Protein 7Q9V (pdb70)

InterPro domains:
  IPR004821 Cytidyltransferase-like domain [PF01467] (36-180)
  IPR004821 Cytidyltransferase-like domain [PF01467] (621-765)
  IPR004821 Cytidyltransferase-like domain [TIGR00125] (34-100)
  IPR004821 Cytidyltransferase-like domain [TIGR00125] (619-685)
  IPR014729 Rossmann-like alpha/beta/alpha sandwich fold [G3DSA:3.40.50.620] (4-280)
  IPR014729 Rossmann-like alpha/beta/alpha sandwich fold [G3DSA:3.40.50.620] (584-864)
  IPR041723 CTP:phosphocholine cytidylyltransferase domain [cd02174] (31-198)
  IPR041723 CTP:phosphocholine cytidylyltransferase domain [cd02174] (616-783)
  IPR045049 Choline-phosphate cytidylyltransferase Pcy1-like [PTHR10739] (4-328)

Sequence (133 aa):
SKNVVIYADGVYDMLHLGHMKQLEQAKKLFENTTLIVGVTSDNNETKLFKGQVVQTLEERTETLKHIRWVDEIISPCPWVVTPEFLEKYKIDYVAHDDIYAWLKRAGKFKATQRTEEGVSTTDLIVRRILKNYEDY

B-factor: mean 26.9, std 8.88, range [15.71, 62.71]

Nearest PDB structures (foldseek):
  7pyc-assembly1_A  TM=9.997E-01  e=1.627E-26  Plasmodium falciparum
  7pui-assembly1_A  TM=9.996E-01  e=1.737E-26  Plasmodium falciparum
  4zcq-assembly1_A-2  TM=1.000E+00  e=6.446E-26  Plasmodium falciparum 3D7
  4zcp-assembly1_A-2  TM=9.998E-01  e=1.416E-25  Plasmodium falciparum
  7py9-assembly1_A  TM=9.878E-01  e=7.349E-26  Plasmodium falciparum

Secondary structure (DSSP, 8-state):
---EEEEEEE--TT--HHHHHHHHHHHTSSSSEEEEEEEE-HHHHHHHT---SS-HHHHHHHHTT-TT--EEEEEEPSS--HHHHHHTT--EEEE--TTHHHHHTT-EEE--PPSS-SHHHHHHHHHTTS---

Structure (mmCIF, N/CA/C/O backbone):
data_7Q9V
#
_entry.id   7Q9V
#
_cell.length_a   50.699
_cell.length_b   68.738
_cell.length_c   116.881
_cell.angle_alpha   90.000
_cell.angle_beta   90.000
_cell.angle_gamma   90.000
#
_symmetry.space_group_name_H-M   'I 2 2 2'
#
loop_
_entity.id
_entity.type
_entity.pdbx_description
1 polymer 'Cholinephosphate cytidylyltransferase'
2 non-polymer Guanidinium
3 non-polymer 1,3-oxazol-4-ylmethanamine
4 water water
#
loop_
_atom_site.group_PDB
_atom_site.id
_atom_site.type_symbol
_atom_site.label_atom_id
_atom_site.label_alt_id
_atom_site.label_comp_id
_atom_site.label_asym_id
_atom_site.label_entity_id
_atom_site.label_seq_id
_atom_site.pdbx_PDB_ins_code
_atom_site.Cartn_x
_atom_site.Cartn_y
_atom_site.Cartn_z
_atom_site.occupancy
_atom_site.B_iso_or_equiv
_atom_site.auth_seq_id
_atom_site.auth_comp_id
_atom_site.auth_asym_id
_atom_site.auth_atom_id
_atom_site.pdbx_PDB_model_num
ATOM 1 N N . SER A 1 38 ? -12.432 -7.215 -45.108 1.00 56.25 615 SER A N 1
ATOM 2 C CA . SER A 1 38 ? -12.096 -8.578 -44.705 1.00 51.01 615 SER A CA 1
ATOM 3 C C . SER A 1 38 ? -13.347 -9.346 -44.292 1.00 46.34 615 SER A C 1
ATOM 4 O O . SER A 1 38 ? -14.396 -8.752 -44.024 1.00 48.59 615 SER A O 1
ATOM 7 N N . LYS A 1 39 ? -13.233 -10.669 -44.233 1.00 46.51 616 LYS A N 1
ATOM 8 C CA . LYS A 1 39 ? -14.406 -11.494 -44.006 1.00 44.12 616 LYS A CA 1
ATOM 9 C C . LYS A 1 39 ? -14.789 -11.501 -42.525 1.00 44.63 616 LYS A C 1
ATOM 10 O O . LYS A 1 39 ? -13.985 -11.203 -41.635 1.00 43.91 616 LYS A O 1
ATOM 16 N N . ASN A 1 40 ? -16.051 -11.835 -42.267 1.00 38.64 617 ASN A N 1
ATOM 17 C CA . ASN A 1 40 ? -16.615 -11.693 -40.935 1.00 38.55 617 ASN A CA 1
ATOM 18 C C . ASN A 1 40 ? -16.110 -12.788 -40.005 1.00 37.00 617 ASN A C 1
ATOM 19 O O . ASN A 1 40 ? -15.997 -13.957 -40.389 1.00 40.38 617 ASN A O 1
ATOM 24 N N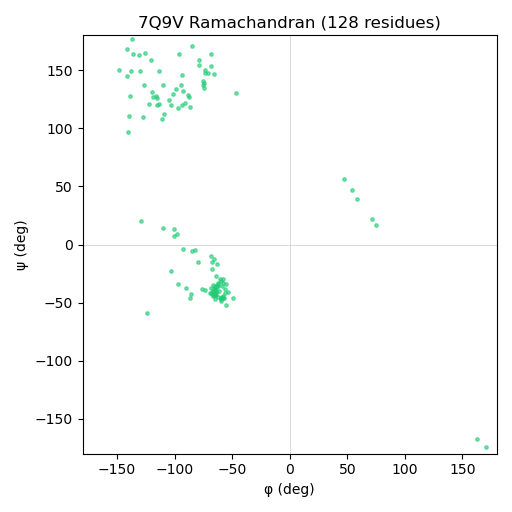 . VAL A 1 41 ? -15.780 -12.387 -38.784 1.00 27.54 618 VAL A N 1
ATOM 25 C CA . VAL A 1 41 ? -15.226 -13.266 -37.760 1.00 29.55 618 VAL A CA 1
ATOM 26 C C . VAL A 1 41 ? -16.220 -13.330 -36.613 1.00 25.99 618 VAL A C 1
ATOM 27 O O . VAL A 1 41 ? -16.639 -12.287 -36.100 1.00 24.38 618 VAL A O 1
ATOM 31 N N . VAL A 1 42 ? -16.595 -14.539 -36.194 1.00 23.75 619 VAL A N 1
ATOM 32 C CA . VAL A 1 42 ? -17.558 -14.707 -35.109 1.00 21.46 619 VAL A CA 1
ATOM 33 C C . VAL A 1 42 ? -16.802 -14.866 -33.798 1.00 21.31 619 VAL A C 1
ATOM 34 O O . VAL A 1 42 ? -15.985 -15.786 -33.647 1.00 20.47 619 VAL A O 1
ATOM 38 N N . ILE A 1 43 ? -17.067 -13.952 -32.872 1.00 19.53 620 ILE A N 1
ATOM 39 C CA . ILE A 1 43 ? -16.439 -13.889 -31.555 1.00 20.32 620 ILE A CA 1
ATOM 40 C C . ILE A 1 43 ? -17.479 -14.250 -30.503 1.00 19.80 620 ILE A C 1
ATOM 41 O O . ILE A 1 43 ? -18.620 -13.783 -30.569 1.00 19.73 620 ILE A O 1
ATOM 46 N N . TYR A 1 44 ? -17.083 -15.060 -29.521 1.00 17.69 621 TYR A N 1
ATOM 47 C CA . TYR A 1 44 ? -17.945 -15.416 -28.401 1.00 17.80 621 TYR A CA 1
ATOM 48 C C . TYR A 1 44 ? -17.296 -14.946 -27.112 1.00 18.22 621 TYR A C 1
ATOM 49 O O . TYR A 1 44 ? -16.104 -15.187 -26.892 1.00 19.24 621 TYR A O 1
ATOM 58 N N . ALA A 1 45 ? -18.077 -14.266 -26.276 1.00 18.15 622 ALA A N 1
ATOM 59 C CA . ALA A 1 45 ? -17.675 -13.894 -24.923 1.00 17.06 622 ALA A CA 1
ATOM 60 C C . ALA A 1 45 ? -18.795 -14.311 -23.988 1.00 18.11 622 ALA A C 1
ATOM 61 O O . ALA A 1 45 ? -19.955 -14.332 -24.382 1.00 18.80 622 ALA A O 1
ATOM 63 N N . ASP A 1 46 ? -18.465 -14.664 -22.750 1.00 18.99 623 ASP A N 1
ATOM 64 C CA . ASP A 1 46 ? -19.545 -14.975 -21.821 1.00 18.74 623 ASP A CA 1
ATOM 65 C C . ASP A 1 46 ? -19.230 -14.438 -20.429 1.00 20.09 623 ASP A C 1
ATOM 66 O O . ASP A 1 46 ? -18.117 -13.997 -20.141 1.00 20.40 623 ASP A O 1
ATOM 71 N N . GLY A 1 47 ? -20.250 -14.451 -19.589 1.00 17.79 624 GLY A N 1
ATOM 72 C CA . GLY A 1 47 ? -20.111 -13.931 -18.246 1.00 19.56 624 GLY A CA 1
ATOM 73 C C . GLY A 1 47 ? -21.458 -13.837 -17.565 1.00 17.56 624 GLY A C 1
ATOM 74 O O . GLY A 1 47 ? -22.485 -14.288 -18.079 1.00 18.01 624 GLY A O 1
ATOM 75 N N . VAL A 1 48 ? -21.422 -13.250 -16.373 1.00 17.66 625 VAL A N 1
ATOM 76 C CA . VAL A 1 48 ? -22.622 -13.058 -15.562 1.00 17.45 625 VAL A CA 1
ATOM 77 C C . VAL A 1 48 ? -23.328 -11.764 -15.934 1.00 16.02 625 VAL A C 1
ATOM 78 O O . VAL A 1 48 ? -24.545 -11.737 -16.122 1.00 18.23 625 VAL A O 1
ATOM 82 N N . TYR A 1 49 ? -22.568 -10.673 -16.062 1.00 17.93 626 TYR A N 1
ATOM 83 C CA . TYR A 1 49 ? -23.132 -9.367 -16.407 1.00 18.24 626 TYR A CA 1
ATOM 84 C C . TYR A 1 49 ? -24.181 -8.918 -15.390 1.00 17.81 626 TYR A C 1
ATOM 85 O O . TYR A 1 49 ? -25.205 -8.320 -15.732 1.00 18.90 626 TYR A O 1
ATOM 94 N N . ASP A 1 50 ? -23.914 -9.191 -14.119 1.00 18.94 627 ASP A N 1
ATOM 95 C CA . ASP A 1 50 ? -24.739 -8.658 -13.052 1.00 18.43 627 ASP A CA 1
ATOM 96 C C . ASP A 1 50 ? -24.438 -7.173 -12.869 1.00 20.13 627 ASP A C 1
ATOM 97 O O . ASP A 1 50 ? -23.273 -6.765 -12.896 1.00 20.36 627 ASP A O 1
ATOM 102 N N . MET A 1 51 ? -25.482 -6.364 -12.649 1.00 19.03 628 MET A N 1
ATOM 103 C CA . MET A 1 51 ? -25.293 -4.933 -12.413 1.00 17.54 628 MET A CA 1
ATOM 104 C C . MET A 1 51 ? -24.338 -4.312 -13.434 1.00 18.10 628 MET A C 1
ATOM 105 O O . MET A 1 51 ? -23.336 -3.679 -13.090 1.00 18.92 628 MET A O 1
ATOM 110 N N . LEU A 1 52 ? -24.688 -4.485 -14.707 1.00 17.93 629 LEU A N 1
ATOM 111 C CA . LEU A 1 52 ? -23.816 -4.132 -15.822 1.00 19.74 629 LEU A CA 1
ATOM 112 C C . LEU A 1 52 ? -23.196 -2.757 -15.648 1.00 19.59 629 LEU A C 1
ATOM 113 O O . LEU A 1 52 ? -23.895 -1.763 -15.423 1.00 19.44 629 LEU A O 1
ATOM 118 N N . HIS A 1 53 ? -21.881 -2.697 -15.818 1.00 18.34 630 HIS A N 1
ATOM 119 C CA . HIS A 1 53 ? -21.143 -1.476 -15.569 1.00 18.18 630 HIS A CA 1
ATOM 120 C C . HIS A 1 53 ? -20.118 -1.248 -16.672 1.00 18.34 630 HIS A C 1
ATOM 121 O O . HIS A 1 53 ? -19.945 -2.074 -17.587 1.00 17.83 630 HIS A O 1
ATOM 128 N N . LEU A 1 54 ? -19.429 -0.107 -16.556 1.00 19.78 631 LEU A N 1
ATOM 129 C CA . LEU A 1 54 ? -18.477 0.305 -17.586 1.00 20.41 631 LEU A CA 1
ATOM 130 C C . LEU A 1 54 ? -17.425 -0.764 -17.848 1.00 22.03 631 LEU A C 1
ATOM 131 O O . LEU A 1 54 ? -16.950 -0.893 -18.978 1.00 20.69 631 LEU A O 1
ATOM 136 N N . GLY A 1 55 ? -17.014 -1.519 -16.827 1.00 19.10 632 GLY A N 1
ATOM 137 C CA . GLY A 1 55 ? -15.997 -2.531 -17.053 1.00 19.11 632 GLY A CA 1
ATOM 138 C C . GLY A 1 55 ? -16.478 -3.626 -17.985 1.00 18.89 632 GLY A C 1
ATOM 139 O O . GLY A 1 55 ? -15.736 -4.077 -18.868 1.00 19.91 632 GLY A O 1
ATOM 140 N N . HIS A 1 56 ? -17.717 -4.084 -17.789 1.00 17.29 633 HIS A N 1
ATOM 141 C CA . HIS A 1 56 ? -18.329 -5.018 -18.726 1.00 17.08 633 HIS A CA 1
ATOM 142 C C . HIS A 1 56 ? -18.364 -4.423 -20.115 1.00 17.68 633 HIS A C 1
ATOM 143 O O . HIS A 1 56 ? -18.065 -5.098 -21.104 1.00 18.44 633 HIS A O 1
ATOM 150 N N . MET A 1 57 ? -18.792 -3.169 -20.204 1.00 17.72 634 MET A N 1
ATOM 151 C CA . MET A 1 57 ? -18.954 -2.586 -21.518 1.00 18.60 634 MET A CA 1
ATOM 152 C C . MET A 1 57 ? -17.627 -2.459 -22.262 1.00 19.29 634 MET A C 1
ATOM 153 O O . MET A 1 57 ? -17.569 -2.687 -23.487 1.00 19.12 634 MET A O 1
ATOM 158 N N . LYS A 1 58 ? -16.563 -2.095 -21.554 1.00 19.38 635 LYS A N 1
ATOM 159 C CA . LYS A 1 58 ? -15.251 -2.014 -22.176 1.00 18.73 635 LYS A CA 1
ATOM 160 C C . LYS A 1 58 ? -14.777 -3.380 -22.630 1.00 18.80 635 LYS A C 1
ATOM 161 O O . LYS A 1 58 ? -14.152 -3.500 -23.693 1.00 19.74 635 LYS A O 1
ATOM 167 N N . GLN A 1 59 ? -15.037 -4.428 -21.837 1.00 19.11 636 GLN A N 1
ATOM 168 C CA . GLN A 1 59 ? -14.591 -5.759 -22.239 1.00 18.51 636 GLN A CA 1
ATOM 169 C C . GLN A 1 59 ? -15.365 -6.255 -23.458 1.00 19.25 636 GLN A C 1
ATOM 170 O O . GLN A 1 59 ? -14.794 -6.914 -24.337 1.00 19.26 636 GLN A O 1
ATOM 176 N N . LEU A 1 60 ? -16.659 -5.943 -23.525 1.00 17.26 637 LEU A N 1
ATOM 177 C CA . LEU A 1 60 ? -17.447 -6.297 -24.700 1.00 17.17 637 LEU A CA 1
ATOM 178 C C . LEU A 1 60 ? -16.960 -5.543 -25.926 1.00 18.88 637 LEU A C 1
ATOM 179 O O . LEU A 1 60 ? -16.845 -6.122 -27.017 1.00 18.91 637 LEU A O 1
ATOM 184 N N . GLU A 1 61 ? -16.672 -4.246 -25.769 1.00 17.90 638 GLU A N 1
ATOM 185 C CA . GLU 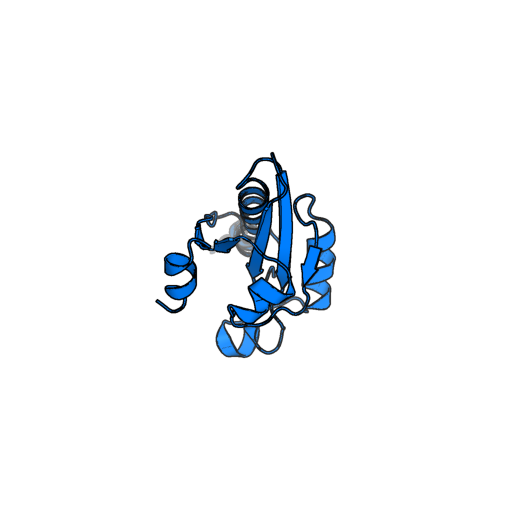A 1 61 ? -16.113 -3.464 -26.872 1.00 17.95 638 GLU A CA 1
ATOM 186 C C . GLU A 1 61 ? -14.809 -4.075 -27.370 1.00 19.41 638 GLU A C 1
ATOM 187 O O . GLU A 1 61 ? -14.581 -4.181 -28.584 1.00 19.79 638 GLU A O 1
ATOM 193 N N . GLN A 1 62 ? -13.932 -4.470 -26.451 1.00 19.26 639 GLN A N 1
ATOM 194 C CA . GLN A 1 62 ? -12.675 -5.094 -26.854 1.00 20.08 639 GLN A CA 1
ATOM 195 C C . GLN A 1 62 ? -12.906 -6.370 -27.651 1.00 20.12 639 GLN A C 1
ATOM 196 O O . GLN A 1 62 ? -12.256 -6.595 -28.686 1.00 22.60 639 GLN A O 1
ATOM 202 N N . ALA A 1 63 ? -13.802 -7.234 -27.174 1.00 19.34 640 ALA A N 1
ATOM 203 C CA . ALA A 1 63 ? -14.112 -8.449 -27.920 1.00 19.66 640 ALA A CA 1
ATOM 204 C C . ALA A 1 63 ? -14.651 -8.110 -29.308 1.00 19.30 640 ALA A C 1
ATOM 205 O O . ALA A 1 63 ? -14.232 -8.697 -30.312 1.00 20.09 640 ALA A O 1
ATOM 207 N N . LYS A 1 64 ? -15.582 -7.158 -29.382 1.00 18.61 641 LYS A N 1
ATOM 208 C CA . LYS A 1 64 ? -16.164 -6.787 -30.673 1.00 18.35 641 LYS A CA 1
ATOM 209 C C . LYS A 1 64 ? -15.116 -6.287 -31.666 1.00 21.84 641 LYS A C 1
ATOM 210 O O . LYS A 1 64 ? -15.264 -6.473 -32.890 1.00 21.77 641 LYS A O 1
ATOM 216 N N . LYS A 1 65 ? -14.053 -5.653 -31.178 1.00 20.50 642 LYS A N 1
ATOM 217 C CA . LYS A 1 65 ? -13.062 -5.024 -32.034 1.00 21.28 642 LYS A CA 1
ATOM 218 C C . LYS A 1 65 ? -11.804 -5.860 -32.205 1.00 22.99 642 LYS A C 1
ATOM 219 O O . LYS A 1 65 ? -10.801 -5.353 -32.721 1.00 26.81 642 LYS A O 1
ATOM 225 N N . LEU A 1 66 ? -11.840 -7.134 -31.814 1.00 22.84 643 LEU A N 1
ATOM 226 C CA . LEU A 1 66 ? -10.681 -7.994 -32.028 1.00 22.02 643 LEU A CA 1
ATOM 227 C C . LEU A 1 66 ? -10.293 -8.080 -33.499 1.00 26.59 643 LEU A C 1
ATOM 228 O O . LEU A 1 66 ? -9.111 -8.277 -33.815 1.00 27.20 643 LEU A O 1
ATOM 233 N N . PHE A 1 67 ? -11.265 -7.952 -34.407 1.00 24.62 644 PHE A N 1
ATOM 234 C CA . PHE A 1 67 ? -11.036 -7.960 -35.843 1.00 28.93 644 PHE A CA 1
ATOM 235 C C . PHE A 1 67 ? -11.863 -6.855 -36.492 1.00 27.75 644 PHE A C 1
ATOM 236 O O . PHE A 1 67 ? -12.802 -6.323 -35.897 1.00 27.65 644 PHE A O 1
ATOM 244 N N . GLU A 1 68 ? -11.508 -6.529 -37.737 1.00 33.19 645 GLU A N 1
ATOM 245 C CA . GLU A 1 68 ? -12.180 -5.455 -38.467 1.00 34.20 645 GLU A CA 1
ATOM 246 C C . GLU A 1 68 ? -13.676 -5.697 -38.569 1.00 33.34 645 GLU A C 1
ATOM 247 O O . GLU A 1 68 ? -14.478 -4.784 -38.353 1.00 36.48 645 GLU A O 1
ATOM 253 N N . ASN A 1 69 ? -14.071 -6.921 -38.919 1.00 32.41 646 ASN A N 1
ATOM 254 C CA . ASN A 1 69 ? -15.466 -7.239 -39.202 1.00 27.56 646 ASN A CA 1
ATOM 255 C C . ASN A 1 69 ? -15.832 -8.439 -38.344 1.00 27.06 646 ASN A C 1
ATOM 256 O O . ASN A 1 69 ? -15.338 -9.544 -38.588 1.00 29.16 646 ASN A O 1
ATOM 261 N N . THR A 1 70 ? -16.668 -8.232 -37.331 1.00 25.86 647 THR A N 1
ATOM 262 C CA . THR A 1 70 ? -17.027 -9.317 -36.439 1.00 22.65 647 THR A CA 1
ATOM 263 C C . THR A 1 70 ? -18.530 -9.400 -36.235 1.00 24.80 647 THR A C 1
ATOM 264 O O . THR A 1 70 ? -19.280 -8.456 -36.486 1.00 25.20 647 THR A O 1
ATOM 268 N N . THR A 1 71 ? -18.944 -10.554 -35.738 1.00 22.41 648 THR A N 1
ATOM 269 C CA . THR A 1 71 ? -20.208 -10.727 -35.042 1.00 19.54 648 THR A CA 1
ATOM 270 C C . THR A 1 71 ? -19.855 -11.100 -33.613 1.00 20.37 648 THR A C 1
ATOM 271 O O . THR A 1 71 ? -19.182 -12.111 -33.396 1.00 21.46 648 THR A O 1
ATOM 275 N N . LEU A 1 72 ? -20.285 -10.301 -32.647 1.00 17.75 649 LEU A N 1
ATOM 276 C CA . LEU A 1 72 ? -20.044 -10.616 -31.243 1.00 18.36 649 LEU A CA 1
ATOM 277 C C . LEU A 1 72 ? -21.273 -11.289 -30.652 1.00 19.39 649 LEU A C 1
ATOM 278 O O . LEU A 1 72 ? -22.345 -10.675 -30.567 1.00 18.43 649 LEU A O 1
ATOM 283 N N . ILE A 1 73 ? -21.098 -12.537 -30.226 1.00 18.90 650 ILE A N 1
ATOM 284 C CA . ILE A 1 73 ? -22.109 -13.311 -29.514 1.00 16.67 650 ILE A CA 1
ATOM 285 C C . ILE A 1 73 ? -21.757 -13.299 -28.036 1.00 19.15 650 ILE A C 1
ATOM 286 O O . ILE A 1 73 ? -20.619 -13.611 -27.674 1.00 17.87 650 ILE A O 1
ATOM 291 N N . VAL A 1 74 ? -22.719 -12.963 -27.180 1.00 18.27 651 VAL A N 1
ATOM 292 C CA . VAL A 1 74 ? -22.480 -12.890 -25.744 1.00 16.90 651 VAL A CA 1
ATOM 293 C C . VAL A 1 74 ? -23.325 -13.952 -25.055 1.00 17.00 651 VAL A C 1
ATOM 294 O O . VAL A 1 74 ? -24.542 -14.008 -25.255 1.00 17.69 651 VAL A O 1
ATOM 298 N N . GLY A 1 75 ? -22.688 -14.794 -24.244 1.00 18.43 652 GLY A N 1
ATOM 299 C CA . GLY A 1 75 ? -23.400 -15.791 -23.456 1.00 15.71 652 GLY A CA 1
ATOM 300 C C . GLY A 1 75 ? -23.589 -15.288 -22.037 1.00 16.53 652 GLY A C 1
ATOM 301 O O . GLY A 1 75 ? -22.659 -14.746 -21.430 1.00 18.03 652 GLY A O 1
ATOM 302 N N . VAL A 1 76 ? -24.807 -15.447 -21.524 1.00 16.41 653 VAL A N 1
ATOM 303 C CA . VAL A 1 76 ? -25.169 -14.957 -20.192 1.00 15.84 653 VAL A CA 1
ATOM 304 C C . VAL A 1 76 ? -25.447 -16.165 -19.307 1.00 18.43 653 VAL A C 1
ATOM 305 O O . VAL A 1 76 ? -26.322 -16.981 -19.620 1.00 18.29 653 VAL A O 1
ATOM 309 N N . THR A 1 77 ? -24.690 -16.293 -18.212 1.00 18.39 654 THR A N 1
ATOM 310 C CA . THR A 1 77 ? -24.748 -17.524 -17.434 1.00 18.68 654 THR A CA 1
ATOM 311 C C . THR A 1 77 ? -26.041 -1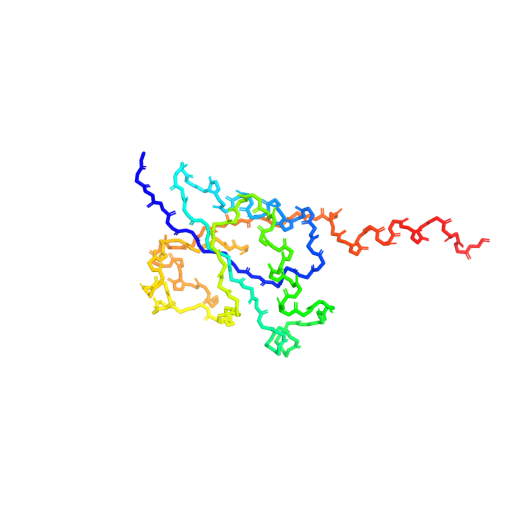7.614 -16.629 1.00 18.91 654 THR A C 1
ATOM 312 O O . THR A 1 77 ? -26.638 -16.605 -16.231 1.00 19.29 654 THR A O 1
ATOM 316 N N . SER A 1 78 ? -26.478 -18.847 -16.405 1.00 20.05 655 SER A N 1
ATOM 317 C CA . SER A 1 78 ? -27.738 -19.094 -15.724 1.00 20.49 655 SER A CA 1
ATOM 318 C C . SER A 1 78 ? -27.657 -18.675 -14.257 1.00 21.15 655 SER A C 1
ATOM 319 O O . SER A 1 78 ? -26.585 -18.648 -13.644 1.00 23.16 655 SER A O 1
ATOM 322 N N . ASP A 1 79 ? -28.820 -18.331 -13.695 1.00 21.28 656 ASP A N 1
ATOM 323 C CA . ASP A 1 79 ? -28.890 -18.069 -12.259 1.00 20.75 656 ASP A CA 1
ATOM 324 C C . ASP A 1 79 ? -28.377 -19.247 -11.444 1.00 22.85 656 ASP A C 1
ATOM 325 O O . ASP A 1 79 ? -27.531 -19.078 -10.556 1.00 25.32 656 ASP A O 1
ATOM 330 N N . ASN A 1 80 ? -28.897 -20.450 -11.699 1.00 22.90 657 ASN A N 1
ATOM 331 C CA A ASN A 1 80 ? -28.570 -21.590 -10.842 0.50 26.22 657 ASN A CA 1
ATOM 332 C CA B ASN A 1 80 ? -28.566 -21.564 -10.818 0.50 26.22 657 ASN A CA 1
ATOM 333 C C . ASN A 1 80 ? -27.085 -21.923 -10.890 1.00 25.29 657 ASN A C 1
ATOM 334 O O . ASN A 1 80 ? -26.459 -22.187 -9.854 1.00 28.39 657 ASN A O 1
ATOM 343 N N . GLU A 1 81 ? -26.500 -21.941 -12.092 1.00 24.76 658 GLU A N 1
ATOM 344 C CA . GLU A 1 81 ? -25.102 -22.348 -12.199 1.00 23.26 658 GLU A CA 1
ATOM 345 C C . GLU A 1 81 ? -24.161 -21.273 -11.672 1.00 21.05 658 GLU A C 1
ATOM 346 O O . GLU A 1 81 ? -23.155 -21.586 -11.022 1.00 25.16 658 GLU A O 1
ATOM 352 N N . THR A 1 82 ? -24.463 -20.003 -11.942 1.00 21.78 659 THR A N 1
ATOM 353 C CA . THR A 1 82 ? -23.631 -18.940 -11.386 1.00 21.53 659 THR A CA 1
ATOM 354 C C . THR A 1 82 ? -23.621 -19.006 -9.868 1.00 23.99 659 THR A C 1
ATOM 355 O O . THR A 1 82 ? -22.557 -18.983 -9.233 1.00 24.68 659 THR A O 1
ATOM 359 N N . LYS A 1 83 ? -24.805 -19.119 -9.259 1.00 23.83 660 LYS A N 1
ATOM 360 C CA . LYS A 1 83 ? -24.857 -19.121 -7.802 1.00 26.43 660 LYS A CA 1
ATOM 361 C C . LYS A 1 83 ? -24.163 -20.346 -7.225 1.00 28.16 660 LYS A C 1
ATOM 362 O O . LYS A 1 83 ? -23.526 -20.266 -6.167 1.00 28.87 660 LYS A O 1
ATOM 368 N N . LEU A 1 84 ? -24.273 -21.489 -7.905 1.00 27.31 661 LEU A N 1
ATOM 369 C CA . LEU A 1 84 ? -23.722 -22.724 -7.364 1.00 27.69 661 LEU A CA 1
ATOM 370 C C . LEU A 1 84 ? -22.208 -22.782 -7.516 1.00 27.27 661 LEU A C 1
ATOM 371 O O . LEU A 1 84 ? -21.510 -23.254 -6.611 1.00 31.77 661 LEU A O 1
ATOM 376 N N . PHE A 1 85 ? -21.689 -22.295 -8.644 1.00 26.02 662 PHE A N 1
ATOM 377 C CA . PHE A 1 85 ? -20.288 -22.470 -8.994 1.00 25.71 662 PHE A CA 1
ATOM 378 C C . PHE A 1 85 ? -19.436 -21.233 -8.763 1.00 26.16 662 PHE A C 1
ATOM 379 O O . PHE A 1 85 ? -18.221 -21.369 -8.589 1.00 31.48 662 PHE A O 1
ATOM 387 N N . LYS A 1 86 ? -20.033 -20.043 -8.731 1.00 26.20 663 LYS A N 1
ATOM 388 C CA . LYS A 1 86 ? -19.238 -18.817 -8.746 1.00 27.57 663 LYS A CA 1
ATOM 389 C C . LYS A 1 86 ? -19.541 -17.903 -7.570 1.00 30.19 663 LYS A C 1
ATOM 390 O O . LYS A 1 86 ? -18.635 -17.550 -6.815 1.00 29.52 663 LYS A O 1
ATOM 396 N N . GLY A 1 87 ? -20.785 -17.472 -7.430 1.00 27.71 664 GLY A N 1
ATOM 397 C CA . GLY A 1 87 ? -21.141 -16.646 -6.294 1.00 28.36 664 GLY A CA 1
ATOM 398 C C . GLY A 1 87 ? -22.453 -15.917 -6.514 1.00 26.28 664 GLY A C 1
ATOM 399 O O . GLY A 1 87 ? -23.205 -16.206 -7.438 1.00 26.11 664 GLY A O 1
ATOM 400 N N . GLN A 1 88 ? -22.702 -14.956 -5.628 1.00 27.29 665 GLN A N 1
ATOM 401 C CA . GLN A 1 88 ? -24.007 -14.320 -5.578 1.00 24.52 665 GLN A CA 1
ATOM 402 C C . GLN A 1 88 ? -24.252 -13.422 -6.776 1.00 24.72 665 GLN A C 1
ATOM 403 O O . GLN A 1 88 ? -23.337 -12.797 -7.334 1.00 25.30 665 GLN A O 1
ATOM 409 N N . VAL A 1 89 ? -25.524 -13.364 -7.156 1.00 23.42 666 VAL A N 1
ATOM 410 C CA . VAL A 1 89 ? -26.000 -12.622 -8.317 1.00 23.35 666 VAL A CA 1
ATOM 411 C C . VAL A 1 89 ? -27.298 -11.942 -7.919 1.00 25.59 666 VAL A C 1
ATOM 412 O O . VAL A 1 89 ? -28.180 -12.585 -7.341 1.00 31.26 666 VAL A O 1
ATOM 416 N N . VAL A 1 90 ? -27.402 -10.635 -8.144 1.00 21.84 667 VAL A N 1
ATOM 417 C CA . VAL A 1 90 ? -28.613 -9.951 -7.697 1.00 21.39 667 VAL A CA 1
ATOM 418 C C . VAL A 1 90 ? -29.679 -9.959 -8.794 1.00 19.76 667 VAL A C 1
ATOM 419 O O . VAL A 1 90 ? -30.865 -10.129 -8.487 1.00 23.61 667 VAL A O 1
ATOM 423 N N . GLN A 1 91 ? -29.294 -9.818 -10.062 1.00 21.85 668 GLN A N 1
ATOM 424 C CA . GLN A 1 91 ? -30.283 -9.775 -11.127 1.00 20.23 668 GLN A CA 1
ATOM 425 C C . GLN A 1 91 ? -30.519 -11.150 -11.721 1.00 19.55 668 GLN A C 1
ATOM 426 O O . GLN A 1 91 ? -29.598 -11.956 -11.867 1.00 20.36 668 GLN A O 1
ATOM 432 N N . THR A 1 92 ? -31.765 -11.389 -12.117 1.00 20.19 669 THR A N 1
ATOM 433 C CA . THR A 1 92 ? -32.097 -12.637 -12.785 1.00 19.88 669 THR A CA 1
ATOM 434 C C . THR A 1 92 ? -31.453 -12.713 -14.168 1.00 19.86 669 THR A C 1
ATOM 435 O O . THR A 1 92 ? -31.019 -11.710 -14.754 1.00 19.42 669 THR A O 1
ATOM 439 N N . LEU A 1 93 ? -31.419 -13.936 -14.699 1.00 21.55 670 LEU A N 1
ATOM 440 C CA . LEU A 1 93 ? -30.992 -14.144 -16.077 1.00 17.05 670 LEU A CA 1
ATOM 441 C C . LEU A 1 93 ? -31.718 -13.197 -17.019 1.00 19.64 670 LEU A C 1
ATOM 442 O O . LEU A 1 93 ? -31.102 -12.561 -17.883 1.00 19.27 670 LEU A O 1
ATOM 447 N N . GLU A 1 94 ? -33.035 -13.084 -16.863 1.00 20.41 671 GLU A N 1
ATOM 448 C CA . GLU A 1 94 ? -33.796 -12.260 -17.796 1.00 20.30 671 GLU A CA 1
ATOM 449 C C . GLU A 1 94 ? -33.423 -10.790 -17.656 1.00 19.62 671 GLU A C 1
ATOM 450 O O . GLU A 1 94 ? -33.321 -10.063 -18.660 1.00 20.13 671 GLU A O 1
ATOM 456 N N . GLU A 1 95 ? -33.212 -10.328 -16.417 1.00 19.91 672 GLU A N 1
ATOM 457 C CA . GLU A 1 95 ? -32.800 -8.945 -16.202 1.00 18.79 672 GLU A CA 1
ATOM 458 C C . GLU A 1 95 ? -31.423 -8.686 -16.791 1.00 18.23 672 GLU A C 1
ATOM 459 O O . GLU A 1 95 ? -31.202 -7.659 -17.447 1.00 17.94 672 GLU A O 1
ATOM 465 N N . ARG A 1 96 ? -30.474 -9.583 -16.530 1.00 17.88 673 ARG A N 1
ATOM 466 C CA . ARG A 1 96 ? -29.120 -9.371 -17.016 1.00 17.45 673 ARG A CA 1
ATOM 467 C C . ARG A 1 96 ? -29.103 -9.371 -18.534 1.00 17.71 673 ARG A C 1
ATOM 468 O O . ARG A 1 96 ? -28.408 -8.563 -19.159 1.00 18.18 673 ARG A O 1
ATOM 476 N N . THR A 1 97 ? -29.909 -10.241 -19.136 1.00 17.07 674 THR A N 1
ATOM 477 C CA . THR A 1 97 ? -29.973 -10.328 -20.588 1.00 17.14 674 THR A CA 1
ATOM 478 C C . THR A 1 97 ? -30.632 -9.085 -21.171 1.00 18.20 674 THR A C 1
ATOM 479 O O . THR A 1 97 ? -30.184 -8.558 -22.201 1.00 19.86 674 THR A O 1
ATOM 483 N N . GLU A 1 98 ? -31.709 -8.604 -20.544 1.00 18.34 675 GLU A N 1
ATOM 484 C CA . GLU A 1 98 ? -32.408 -7.452 -21.099 1.00 18.28 675 GLU A CA 1
ATOM 485 C C . GLU A 1 98 ? -31.529 -6.212 -21.079 1.00 19.46 675 GLU A C 1
ATOM 486 O O . GLU A 1 98 ? -31.614 -5.367 -21.977 1.00 19.97 675 GLU A O 1
ATOM 492 N N . THR A 1 99 ? -30.705 -6.052 -20.040 1.00 17.37 676 THR A N 1
ATOM 493 C CA . THR A 1 99 ? -29.824 -4.893 -20.017 1.00 17.70 676 THR A CA 1
ATOM 494 C C . THR A 1 99 ? -28.764 -5.000 -21.107 1.00 18.15 676 THR A C 1
ATOM 495 O O . THR A 1 99 ? -28.464 -4.013 -21.792 1.00 18.63 676 THR A O 1
ATOM 499 N N . LEU A 1 100 ? -28.203 -6.201 -21.291 1.00 18.20 677 LEU A N 1
ATOM 500 C CA . LEU A 1 100 ? -27.159 -6.412 -22.295 1.00 19.94 677 LEU A CA 1
ATOM 501 C C . LEU A 1 100 ? -27.612 -6.051 -23.704 1.00 20.98 677 LEU A C 1
ATOM 502 O O . LEU A 1 100 ? -26.796 -5.608 -24.524 1.00 21.42 677 LEU A O 1
ATOM 507 N N . LYS A 1 101 ? -28.893 -6.245 -24.021 1.00 18.73 678 LYS A N 1
ATOM 508 C CA . LYS A 1 101 ? -29.350 -5.991 -25.385 1.00 19.10 678 LYS A CA 1
ATOM 509 C C . LYS A 1 101 ? -29.202 -4.528 -25.794 1.00 20.14 678 LYS A C 1
ATOM 510 O O . LYS A 1 101 ? -29.243 -4.220 -26.991 1.00 21.12 678 LYS A O 1
ATOM 516 N N . HIS A 1 102 ? -29.029 -3.624 -24.831 1.00 18.03 679 HIS A N 1
ATOM 517 C CA . HIS A 1 102 ? -28.899 -2.197 -25.107 1.00 17.58 679 HIS A CA 1
ATOM 518 C C . HIS A 1 102 ? -27.475 -1.787 -25.442 1.00 17.91 679 HIS A C 1
ATOM 519 O O . HIS A 1 102 ? -27.247 -0.620 -25.775 1.00 18.16 679 HIS A O 1
ATOM 526 N N . ILE A 1 103 ? -26.513 -2.704 -25.345 1.00 17.40 680 ILE A N 1
ATOM 527 C CA . ILE A 1 103 ? -25.105 -2.380 -25.522 1.00 17.11 680 ILE A CA 1
ATOM 528 C C . ILE A 1 103 ? -24.764 -2.497 -27.005 1.00 19.15 680 ILE A C 1
ATOM 529 O O . ILE A 1 103 ? -25.036 -3.523 -27.638 1.00 20.34 680 ILE A O 1
ATOM 534 N N . ARG A 1 104 ? -24.156 -1.455 -27.559 1.00 16.97 681 ARG A N 1
ATOM 535 C CA . ARG A 1 104 ? -24.032 -1.385 -29.010 1.00 19.19 681 ARG A CA 1
ATOM 536 C C . ARG A 1 104 ? -23.100 -2.449 -29.585 1.00 21.02 681 ARG A C 1
ATOM 537 O O . ARG A 1 104 ? -23.209 -2.757 -30.780 1.00 21.28 681 ARG A O 1
ATOM 545 N N . TRP A 1 105 ? -22.195 -3.011 -28.782 1.00 19.04 682 TRP A N 1
ATOM 546 C CA . TRP A 1 105 ? -21.246 -4.012 -29.271 1.00 19.34 682 TRP A CA 1
ATOM 547 C C . TRP A 1 105 ? -21.851 -5.399 -29.398 1.00 19.45 682 TRP A C 1
ATOM 548 O O . TRP A 1 105 ? -21.245 -6.266 -30.041 1.00 21.19 682 TRP A O 1
ATOM 559 N N . VAL A 1 106 ? -23.015 -5.631 -28.800 1.00 20.16 683 VAL A N 1
ATOM 560 C CA . VAL A 1 106 ? -23.598 -6.964 -28.707 1.00 18.15 683 VAL A CA 1
ATOM 561 C C . VAL A 1 106 ? -24.421 -7.234 -29.958 1.00 20.88 683 VAL A C 1
ATOM 562 O O . VAL A 1 106 ? -25.396 -6.529 -30.234 1.00 21.20 683 VAL A O 1
ATOM 566 N N . ASP A 1 107 ? -24.035 -8.253 -30.718 1.00 19.22 684 ASP A N 1
ATOM 567 C CA . ASP A 1 107 ? -24.785 -8.613 -31.912 1.00 18.12 684 ASP A CA 1
ATOM 568 C C . ASP A 1 107 ? -25.768 -9.747 -31.671 1.00 19.37 684 ASP A C 1
ATOM 569 O O . ASP A 1 107 ? -26.851 -9.750 -32.271 1.00 22.01 684 ASP A O 1
ATOM 574 N N . GLU A 1 108 ? -25.426 -10.696 -30.802 1.00 18.39 685 GLU A N 1
ATOM 575 C CA . GLU A 1 108 ? -26.311 -11.814 -30.517 1.00 17.86 685 GLU A CA 1
ATOM 576 C C . GLU A 1 108 ? -26.083 -12.199 -29.076 1.00 19.15 685 GLU A C 1
ATOM 577 O O . GLU A 1 108 ? -24.990 -12.017 -28.547 1.00 18.77 685 GLU A O 1
ATOM 583 N N . ILE A 1 109 ? -27.120 -12.716 -28.434 1.00 19.22 686 ILE A N 1
ATOM 584 C CA . ILE A 1 109 ? -27.014 -13.168 -27.060 1.00 17.54 686 ILE A CA 1
ATOM 585 C C . ILE A 1 109 ? -27.509 -14.597 -26.998 1.00 17.74 686 ILE A C 1
ATOM 586 O O . ILE A 1 109 ? -28.523 -14.937 -27.610 1.00 21.31 686 ILE A O 1
ATOM 591 N N . ILE A 1 110 ? -26.781 -15.431 -26.263 1.00 17.20 687 ILE A N 1
ATOM 592 C CA . ILE A 1 110 ? -27.213 -16.777 -25.923 1.00 18.09 687 ILE A CA 1
ATOM 593 C C . ILE A 1 110 ? -27.531 -16.756 -24.437 1.00 18.54 687 ILE A C 1
ATOM 594 O O . ILE A 1 110 ? -26.630 -16.599 -23.606 1.00 18.73 687 ILE A O 1
ATOM 599 N N . SER A 1 111 ? -28.805 -16.909 -24.105 1.00 18.24 688 SER A N 1
ATOM 600 C CA . SER A 1 111 ? -29.267 -16.696 -22.736 1.00 18.14 688 SER A CA 1
ATOM 601 C C . SER A 1 111 ? -30.285 -17.768 -22.382 1.00 18.52 688 SER A C 1
ATOM 602 O O . SER A 1 111 ? -31.387 -17.772 -22.938 1.00 22.35 688 SER A O 1
ATOM 605 N N . PRO A 1 112 ? -29.961 -18.705 -21.482 1.00 18.69 689 PRO A N 1
ATOM 606 C CA . PRO A 1 112 ? -28.687 -18.877 -20.785 1.00 18.68 689 PRO A CA 1
ATOM 607 C C . PRO A 1 112 ? -27.660 -19.541 -21.679 1.00 19.64 689 PRO A C 1
ATOM 608 O O . PRO A 1 112 ? -28.019 -20.244 -22.634 1.00 22.44 689 PRO A O 1
ATOM 612 N N . CYS A 1 113 ? -26.414 -19.295 -21.393 1.00 19.02 690 CYS A N 1
ATOM 613 C CA . CYS A 1 113 ? -25.337 -19.987 -22.071 1.00 19.53 690 CYS A CA 1
ATOM 614 C C . CYS A 1 113 ? -24.876 -21.171 -21.244 1.00 21.61 690 CYS A C 1
ATOM 615 O O . CYS A 1 113 ? -25.188 -21.279 -20.056 1.00 22.49 69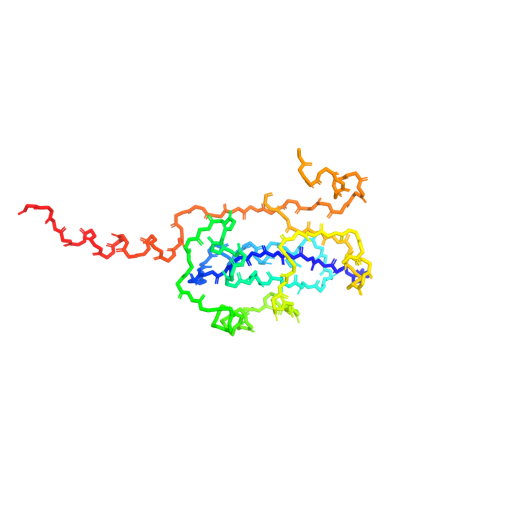0 CYS A O 1
ATOM 618 N N . PRO A 1 114 ? -24.138 -22.090 -21.840 1.00 21.76 691 PRO A N 1
ATOM 619 C CA . PRO A 1 114 ? -23.575 -23.189 -21.053 1.00 20.53 691 PRO A CA 1
ATOM 620 C C . PRO A 1 114 ? -22.549 -22.662 -20.065 1.00 20.03 691 PRO A C 1
ATOM 621 O O . PRO A 1 114 ? -21.845 -21.680 -20.327 1.00 22.22 691 PRO A O 1
ATOM 625 N N . TRP A 1 115 ? -22.476 -23.331 -18.906 1.00 22.74 692 TRP A N 1
ATOM 626 C CA . TRP A 1 115 ? -21.471 -22.952 -17.922 1.00 21.60 692 TRP A CA 1
ATOM 627 C C . TRP A 1 115 ? -20.058 -23.239 -18.428 1.00 21.29 692 TRP A C 1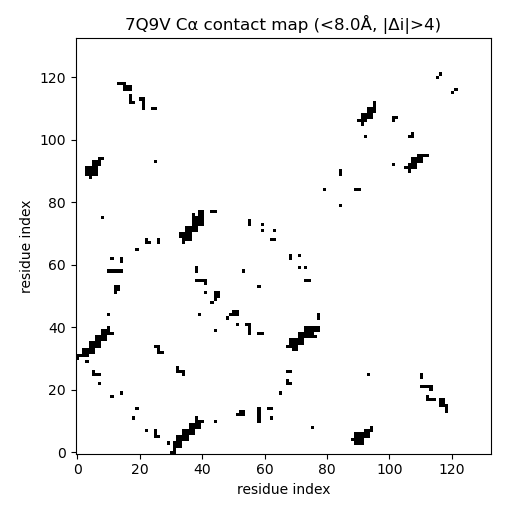
ATOM 628 O O . TRP A 1 115 ? -19.132 -22.470 -18.146 1.00 23.40 692 TRP A O 1
ATOM 639 N N . VAL A 1 116 ? -19.875 -24.318 -19.192 1.00 22.61 693 VAL A N 1
ATOM 640 C CA . VAL A 1 116 ? -18.570 -24.702 -19.722 1.00 23.53 693 VAL A CA 1
ATOM 641 C C . VAL A 1 116 ? -18.643 -24.694 -21.244 1.00 22.17 693 VAL A C 1
ATOM 642 O O . VAL A 1 116 ? -19.526 -25.327 -21.832 1.00 24.43 693 VAL A O 1
ATOM 646 N N . VAL A 1 117 ? -17.720 -23.971 -21.873 1.00 23.91 694 VAL A N 1
ATOM 647 C CA . VAL A 1 117 ? -17.625 -23.959 -23.329 1.00 21.77 694 VAL A CA 1
ATOM 648 C C . VAL A 1 117 ? -17.025 -25.273 -23.816 1.00 23.92 694 VAL A C 1
ATOM 649 O O . VAL A 1 117 ? -16.019 -25.756 -23.280 1.00 25.99 694 VAL A O 1
ATOM 653 N N . THR A 1 118 ? -17.627 -25.850 -24.850 1.00 22.80 695 THR A N 1
ATOM 654 C CA . THR A 1 118 ? -17.167 -27.084 -25.472 1.00 23.36 695 THR A CA 1
ATOM 655 C C . THR A 1 118 ? -16.845 -26.846 -26.940 1.00 24.77 695 THR A C 1
ATOM 656 O O . THR A 1 118 ? -17.322 -25.878 -27.538 1.00 24.16 695 THR A O 1
ATOM 660 N N . PRO A 1 119 ? -16.034 -27.709 -27.551 1.00 23.81 696 PRO A N 1
ATOM 661 C CA . PRO A 1 119 ? -15.794 -27.572 -28.999 1.00 23.19 696 PRO A CA 1
ATOM 662 C C . PRO A 1 119 ? -17.063 -27.746 -29.805 1.00 25.14 696 PRO A C 1
ATOM 663 O O . PRO A 1 119 ? -17.218 -27.112 -30.860 1.00 25.04 696 PRO A O 1
ATOM 667 N N . GLU A 1 120 ? -17.969 -28.608 -29.345 1.00 26.26 697 GLU A N 1
ATOM 668 C CA . GLU A 1 120 ? -19.228 -28.793 -30.053 1.00 25.87 697 GLU A CA 1
ATOM 669 C C . GLU A 1 120 ? -20.045 -27.511 -30.054 1.00 29.00 697 GLU A C 1
ATOM 670 O O . GLU A 1 120 ? -20.713 -27.191 -31.042 1.00 27.84 697 GLU A O 1
ATOM 676 N N . PHE A 1 121 ? -19.985 -26.753 -28.961 1.00 24.35 698 PHE A N 1
ATOM 677 C CA . PHE A 1 121 ? -20.672 -25.467 -28.898 1.00 23.78 698 PHE A CA 1
ATOM 678 C C . PHE A 1 121 ? -20.127 -24.510 -29.946 1.00 21.27 698 PHE A C 1
ATOM 679 O O . PHE A 1 121 ? -20.889 -23.826 -30.637 1.00 25.06 698 PHE A O 1
ATOM 687 N N . LEU A 1 122 ? -18.800 -24.433 -30.067 1.00 22.18 699 LEU A N 1
ATOM 688 C CA . LEU A 1 122 ? -18.208 -23.546 -31.060 1.00 20.63 699 LEU A CA 1
ATOM 689 C C . LEU A 1 122 ? -18.626 -23.955 -32.462 1.00 24.05 699 LEU A C 1
ATOM 690 O O . LEU A 1 122 ? -18.906 -23.102 -33.310 1.00 23.29 699 LEU A O 1
ATOM 695 N N . GLU A 1 123 ? -18.672 -25.263 -32.724 1.00 25.53 700 GLU A N 1
ATOM 696 C CA . GLU A 1 123 ? -19.124 -25.732 -34.027 1.00 28.86 700 GLU A CA 1
ATOM 697 C C . GLU A 1 123 ? -20.592 -25.384 -34.259 1.00 30.16 700 GLU A C 1
ATOM 698 O O . GLU A 1 123 ? -20.964 -24.925 -35.345 1.00 31.80 700 GLU A O 1
ATOM 704 N N . LYS A 1 124 ? -21.439 -25.583 -33.243 1.00 27.06 701 LYS A N 1
ATOM 705 C CA . LYS A 1 124 ? -22.870 -25.331 -33.386 1.00 29.21 701 LYS A CA 1
ATOM 706 C C . LYS A 1 124 ? -23.165 -23.886 -33.766 1.00 28.40 701 LYS A C 1
ATOM 707 O O . LYS A 1 124 ? -24.010 -23.626 -34.628 1.00 32.39 701 LYS A O 1
ATOM 713 N N . TYR A 1 125 ? -22.513 -22.932 -33.106 1.00 26.80 702 TYR A N 1
ATOM 714 C CA . TYR A 1 125 ? -22.768 -21.518 -33.341 1.00 25.47 702 TYR A CA 1
ATOM 715 C C . TYR A 1 125 ? -21.756 -20.897 -34.298 1.00 25.04 702 TYR A C 1
ATOM 716 O O . TYR A 1 125 ? -21.742 -19.672 -34.467 1.00 26.37 702 TYR A O 1
ATOM 725 N N . LYS A 1 126 ? -20.913 -21.714 -34.923 1.00 25.19 703 LYS A N 1
ATOM 726 C CA . LYS A 1 126 ? -19.945 -21.247 -35.918 1.00 24.19 703 LYS A CA 1
ATOM 727 C C . LYS A 1 126 ? -19.076 -20.129 -35.348 1.00 22.16 703 LYS A C 1
ATOM 728 O O . LYS A 1 126 ? -18.844 -19.094 -35.976 1.00 24.59 703 LYS A O 1
ATOM 734 N N . ILE A 1 127 ? -18.573 -20.364 -34.141 1.00 20.75 704 ILE A N 1
ATOM 735 C CA . ILE A 1 127 ? -17.744 -19.397 -33.431 1.00 19.89 704 ILE A CA 1
ATOM 736 C C . 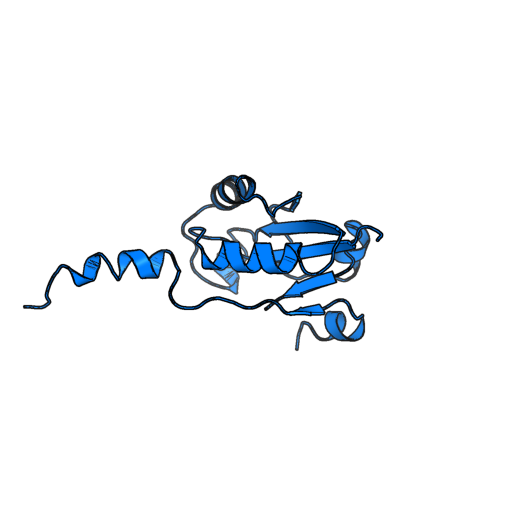ILE A 1 127 ? -16.295 -19.594 -33.828 1.00 21.16 704 ILE A C 1
ATOM 737 O O . ILE A 1 127 ? -15.761 -20.703 -33.716 1.00 22.88 704 ILE A O 1
ATOM 742 N N . ASP A 1 128 ? -15.647 -18.514 -34.263 1.00 19.60 705 ASP A N 1
ATOM 743 C CA . ASP A 1 128 ? -14.241 -18.593 -34.644 1.00 20.60 705 ASP A CA 1
ATOM 744 C C . ASP A 1 128 ? -13.301 -18.419 -33.451 1.00 20.62 705 ASP A C 1
ATOM 745 O O . ASP A 1 128 ? -12.295 -19.132 -33.348 1.00 20.47 705 ASP A O 1
ATOM 750 N N . TYR A 1 129 ? -13.586 -17.474 -32.559 1.00 19.94 706 TYR A N 1
ATOM 751 C CA . TYR A 1 129 ? -12.723 -17.220 -31.414 1.00 18.95 706 TYR A CA 1
ATOM 752 C C . TYR A 1 129 ? -13.568 -16.993 -30.173 1.00 17.92 706 TYR A C 1
ATOM 753 O O . TYR A 1 129 ? -14.664 -16.441 -30.239 1.00 19.00 706 TYR A O 1
ATOM 762 N N . VAL A 1 130 ? -13.016 -17.367 -29.028 1.00 17.30 707 VAL A N 1
ATOM 763 C CA . VAL A 1 130 ? -13.596 -17.052 -27.728 1.00 19.01 707 VAL A CA 1
ATOM 764 C C . VAL A 1 130 ? -12.763 -15.935 -27.114 1.00 19.77 707 VAL A C 1
ATOM 765 O O . VAL A 1 130 ? -11.545 -16.075 -26.969 1.00 21.84 707 VAL A O 1
ATOM 769 N N . ALA A 1 131 ? -13.411 -14.829 -26.755 1.00 20.17 708 ALA A N 1
ATOM 770 C CA . ALA A 1 131 ? -12.752 -13.705 -26.102 1.00 20.98 708 ALA A CA 1
ATOM 771 C C . ALA A 1 131 ? -12.840 -13.929 -24.601 1.00 25.28 708 ALA A C 1
ATOM 772 O O . ALA A 1 131 ? -13.940 -14.035 -24.056 1.00 26.72 708 ALA A O 1
ATOM 774 N N . HIS A 1 132 ? -11.689 -13.990 -23.936 1.00 28.67 709 HIS A N 1
ATOM 775 C CA . HIS A 1 132 ? -11.615 -14.536 -22.586 1.00 32.96 709 HIS A CA 1
ATOM 776 C C . HIS A 1 132 ? -10.637 -13.697 -21.773 1.00 34.86 709 HIS A C 1
ATOM 777 O O . HIS A 1 132 ? -9.634 -13.215 -22.302 1.00 35.86 709 HIS A O 1
ATOM 784 N N . ASP A 1 133 ? -10.916 -13.528 -20.483 1.00 38.48 710 ASP A N 1
ATOM 785 C CA . ASP A 1 133 ? -9.947 -12.825 -19.636 1.00 40.51 710 ASP A CA 1
ATOM 786 C C . ASP A 1 133 ? -9.006 -13.821 -18.976 1.00 45.80 710 ASP A C 1
ATOM 787 O O . ASP A 1 133 ? -8.910 -14.973 -19.398 1.00 47.30 710 ASP A O 1
ATOM 792 N N . ASP A 1 144 ? -5.198 -25.862 -16.542 1.00 55.09 739 ASP A N 1
ATOM 793 C CA . ASP A 1 144 ? -5.790 -24.863 -17.428 1.00 47.52 739 ASP A CA 1
ATOM 794 C C . ASP A 1 144 ? -6.977 -25.441 -18.203 1.00 45.76 739 ASP A C 1
ATOM 795 O O . ASP A 1 144 ? -6.798 -26.072 -19.245 1.00 47.70 739 ASP A O 1
ATOM 800 N N . ILE A 1 145 ? -8.196 -25.218 -17.706 1.00 45.49 740 ILE A N 1
ATOM 801 C CA . ILE A 1 145 ? -9.374 -25.782 -18.348 1.00 46.70 740 ILE A CA 1
ATOM 802 C C . ILE A 1 145 ? -9.597 -25.192 -19.729 1.00 42.38 740 ILE A C 1
ATOM 803 O O . ILE A 1 145 ? -10.416 -25.712 -20.491 1.00 44.31 740 ILE A O 1
ATOM 808 N N . TYR A 1 146 ? -8.893 -24.110 -20.063 1.00 43.44 741 TYR A N 1
ATOM 809 C CA . TYR A 1 146 ? -9.012 -23.460 -21.359 1.00 40.21 741 TYR A CA 1
ATOM 810 C C . TYR A 1 146 ? -7.874 -23.831 -22.290 1.00 32.76 741 TYR A C 1
ATOM 811 O O . TYR A 1 146 ? -7.775 -23.265 -23.381 1.00 29.83 741 TYR A O 1
ATOM 820 N N . ALA A 1 147 ? -7.027 -24.782 -21.890 1.00 32.33 742 ALA A N 1
ATOM 821 C CA . ALA A 1 147 ? -5.919 -25.188 -22.745 1.00 31.43 742 ALA A CA 1
ATOM 822 C C . ALA A 1 147 ? -6.400 -25.576 -24.139 1.00 27.80 742 ALA A C 1
ATOM 823 O O . ALA A 1 147 ? -5.763 -25.234 -25.140 1.00 25.44 742 ALA A O 1
ATOM 825 N N . TRP A 1 148 ? -7.524 -26.290 -24.231 1.00 24.60 743 TRP A N 1
ATOM 826 C CA . TRP A 1 148 ? -7.985 -26.752 -25.539 1.00 22.85 743 TRP A CA 1
ATOM 827 C C . TRP A 1 148 ? -8.302 -25.582 -26.460 1.00 22.64 743 TRP A C 1
ATOM 828 O O . TRP A 1 148 ? -8.079 -25.663 -27.675 1.00 22.67 743 TRP A O 1
ATOM 839 N N . LEU A 1 149 ? -8.832 -24.485 -25.909 1.00 23.59 744 LEU A N 1
ATOM 840 C CA . LEU A 1 149 ? -9.083 -23.306 -26.733 1.00 21.25 744 LEU A CA 1
ATOM 841 C C . LEU A 1 149 ? -7.784 -22.731 -27.269 1.00 19.79 744 LEU A C 1
ATOM 842 O O . LEU A 1 149 ? -7.705 -22.348 -28.441 1.00 21.15 744 LEU A O 1
ATOM 847 N N . LYS A 1 150 ? -6.756 -22.669 -26.428 1.00 19.69 745 LYS A N 1
ATOM 848 C CA . LYS A 1 150 ? -5.469 -22.133 -26.855 1.00 20.12 745 LYS A CA 1
ATOM 849 C C . LYS A 1 150 ? -4.825 -23.030 -27.904 1.00 20.74 745 LYS A C 1
ATOM 850 O O . LYS A 1 150 ? -4.315 -22.532 -28.915 1.00 21.22 745 LYS A O 1
ATOM 856 N N . ARG A 1 151 ? -4.852 -24.353 -27.690 1.00 21.57 746 ARG A N 1
ATOM 857 C CA . ARG A 1 151 ? -4.300 -25.272 -28.685 1.00 21.61 746 ARG A CA 1
ATOM 858 C C . ARG A 1 151 ? -5.009 -25.150 -30.018 1.00 21.53 746 ARG A C 1
ATOM 859 O O . ARG A 1 151 ? -4.400 -25.426 -31.059 1.00 22.86 746 ARG A O 1
ATOM 867 N N . ALA A 1 152 ? -6.295 -24.783 -30.010 1.00 19.93 747 ALA A N 1
ATOM 868 C CA . ALA A 1 152 ? -7.052 -24.654 -31.250 1.00 18.99 747 ALA A CA 1
ATOM 869 C C . ALA A 1 152 ? -6.834 -23.312 -31.940 1.00 20.17 747 ALA A C 1
ATOM 870 O O . ALA A 1 152 ? -7.332 -23.113 -33.056 1.00 20.20 747 ALA A O 1
ATOM 872 N N . GLY A 1 153 ? -6.095 -22.399 -31.316 1.00 19.06 748 GLY A N 1
ATOM 873 C CA . GLY A 1 153 ? -5.955 -21.057 -31.852 1.00 19.77 748 GLY A CA 1
ATOM 874 C C . GLY A 1 153 ? -7.171 -20.181 -31.665 1.00 19.90 748 GLY A C 1
ATOM 875 O O . GLY A 1 153 ? -7.283 -19.138 -32.325 1.00 19.24 748 GLY A O 1
ATOM 876 N N . LYS A 1 154 ? -8.081 -20.558 -30.764 1.00 19.23 749 LYS A N 1
ATOM 877 C CA . LYS A 1 154 ? -9.362 -19.873 -30.626 1.00 19.21 749 LYS A CA 1
ATOM 878 C C . LYS A 1 154 ? -9.476 -19.068 -29.335 1.00 21.30 749 LYS A C 1
ATOM 879 O O . LYS A 1 154 ? -10.580 -18.651 -28.975 1.00 25.31 749 LYS A O 1
ATOM 885 N N . PHE A 1 155 ? -8.371 -18.822 -28.641 1.00 20.19 750 PHE A N 1
ATOM 886 C CA . PHE A 1 155 ? -8.376 -18.046 -27.405 1.00 19.81 750 PHE A CA 1
ATOM 887 C C . PHE A 1 155 ? -7.849 -16.646 -27.704 1.00 23.53 750 PHE A C 1
ATOM 888 O O . PHE A 1 155 ? -6.713 -16.493 -28.168 1.00 25.39 750 PHE A O 1
ATOM 896 N N . LYS A 1 156 ? -8.673 -15.631 -27.448 1.00 21.10 751 LYS A N 1
ATOM 897 C CA . LYS A 1 156 ? -8.264 -14.237 -27.582 1.00 22.92 751 LYS A CA 1
ATOM 898 C C . LYS A 1 156 ? -8.459 -13.545 -26.244 1.00 25.17 751 LYS A C 1
ATOM 899 O O . LYS A 1 156 ? -9.579 -13.488 -25.729 1.00 26.41 751 LYS A O 1
ATOM 905 N N . ALA A 1 157 ? -7.376 -13.000 -25.696 1.00 26.05 752 ALA A N 1
ATOM 906 C CA . ALA A 1 157 ? -7.452 -12.384 -24.383 1.00 27.20 752 ALA A CA 1
ATOM 907 C C . ALA A 1 157 ? -8.143 -11.037 -24.456 1.00 31.80 752 ALA A C 1
ATOM 908 O O . ALA A 1 157 ? -7.944 -10.261 -25.392 1.00 33.57 752 ALA A O 1
ATOM 910 N N . THR A 1 158 ? -8.955 -10.764 -23.444 1.00 29.14 753 THR A N 1
ATOM 911 C CA . THR A 1 158 ? -9.495 -9.447 -23.177 1.00 27.60 753 THR A CA 1
ATOM 912 C C . THR A 1 158 ? -9.146 -9.101 -21.740 1.00 28.63 753 THR A C 1
ATOM 913 O O . THR A 1 158 ? -8.769 -9.967 -20.946 1.00 31.82 753 THR A O 1
ATOM 917 N N . GLN A 1 159 ? -9.277 -7.828 -21.401 1.00 27.66 754 GLN A N 1
ATOM 918 C CA . GLN A 1 159 ? -8.880 -7.345 -20.090 1.00 31.25 754 GLN A CA 1
ATOM 919 C C . GLN A 1 159 ? -10.084 -6.881 -19.289 1.00 28.43 754 GLN A C 1
ATOM 920 O O . GLN A 1 159 ? -11.078 -6.399 -19.843 1.00 29.94 754 GLN A O 1
ATOM 926 N N . ARG A 1 160 ? -9.971 -7.033 -17.970 1.00 25.90 755 ARG A N 1
ATOM 927 C CA . ARG A 1 160 ? -10.922 -6.494 -17.012 1.00 26.44 755 ARG A CA 1
ATOM 928 C C . ARG A 1 160 ? -10.425 -5.140 -16.526 1.00 30.51 755 ARG A C 1
ATOM 929 O O . ARG A 1 160 ? -9.236 -4.970 -16.255 1.00 36.25 755 ARG A O 1
ATOM 937 N N . THR A 1 161 ? -11.328 -4.177 -16.431 1.00 25.76 756 THR A N 1
ATOM 938 C CA . THR A 1 161 ? -10.994 -2.872 -15.881 1.00 25.39 756 THR A CA 1
ATOM 939 C C . THR A 1 161 ? -11.311 -2.869 -14.392 1.00 26.66 756 THR A C 1
ATOM 940 O O . THR A 1 161 ? -12.386 -3.317 -13.978 1.00 26.46 756 THR A O 1
ATOM 944 N N . GLU A 1 162 ? -10.364 -2.392 -13.593 1.00 30.46 757 GLU A N 1
ATOM 945 C CA A GLU A 1 162 ? -10.535 -2.267 -12.151 0.64 31.48 757 GLU A CA 1
ATOM 946 C CA B GLU A 1 162 ? -10.597 -2.293 -12.163 0.36 31.49 757 GLU A CA 1
ATOM 947 C C . GLU A 1 162 ? -11.142 -0.918 -11.795 1.00 30.73 757 GLU A C 1
ATOM 948 O O . GLU A 1 162 ? -10.964 0.070 -12.516 1.00 29.41 757 GLU A O 1
ATOM 959 N N . GLY A 1 163 ? -11.857 -0.888 -10.670 1.00 25.25 758 GLY A N 1
ATOM 960 C CA . GLY A 1 163 ? -12.360 0.342 -10.086 1.00 25.83 758 GLY A CA 1
ATOM 961 C C . GLY A 1 163 ? -13.493 1.033 -10.807 1.00 27.67 758 GLY A C 1
ATOM 962 O O . GLY A 1 163 ? -13.689 2.234 -10.604 1.00 29.29 758 GLY A O 1
ATOM 963 N N . VAL A 1 164 ? -14.255 0.322 -11.638 1.00 21.71 759 VAL A N 1
ATOM 964 C CA . VAL A 1 164 ? -15.341 0.953 -12.383 1.00 21.30 759 VAL A CA 1
ATOM 965 C C . VAL A 1 164 ? -16.646 0.185 -12.213 1.00 21.97 759 VAL A C 1
ATOM 966 O O . VAL A 1 164 ? -17.564 0.320 -13.033 1.00 21.66 759 VAL A O 1
ATOM 970 N N . SER A 1 165 ? -16.749 -0.624 -11.164 1.00 19.59 760 SER A N 1
ATOM 971 C CA . SER A 1 165 ? -17.913 -1.486 -11.057 1.00 18.85 760 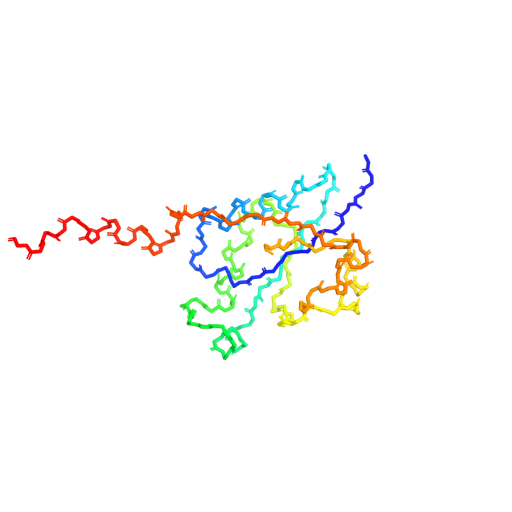SER A CA 1
ATOM 972 C C . SER A 1 165 ? -19.079 -0.754 -10.401 1.00 19.96 760 SER A C 1
ATOM 973 O O . SER A 1 165 ? -18.950 0.351 -9.869 1.00 20.67 760 SER A O 1
ATOM 976 N N . THR A 1 166 ? -20.236 -1.399 -10.436 1.00 17.96 761 THR A N 1
ATOM 977 C CA . THR A 1 166 ? -21.412 -0.820 -9.795 1.00 17.95 761 THR A CA 1
ATOM 978 C C . THR A 1 166 ? -21.241 -0.775 -8.291 1.00 18.67 761 THR A C 1
ATOM 979 O O . THR A 1 166 ? -21.569 0.234 -7.655 1.00 17.72 761 THR A O 1
ATOM 983 N N . THR A 1 167 ? -20.729 -1.853 -7.701 1.00 16.89 762 THR A N 1
ATOM 984 C CA . THR A 1 167 ? -20.499 -1.797 -6.261 1.00 17.25 762 THR A CA 1
ATOM 985 C C . THR A 1 167 ? -19.483 -0.724 -5.908 1.00 19.36 762 THR A C 1
ATOM 986 O O . THR A 1 167 ? -19.602 -0.102 -4.849 1.00 19.17 762 THR A O 1
ATOM 990 N N . ASP A 1 168 ? -18.491 -0.475 -6.773 1.00 18.80 763 ASP A N 1
ATOM 991 C CA . ASP A 1 168 ? -17.555 0.619 -6.509 1.00 19.52 763 ASP A CA 1
ATOM 992 C C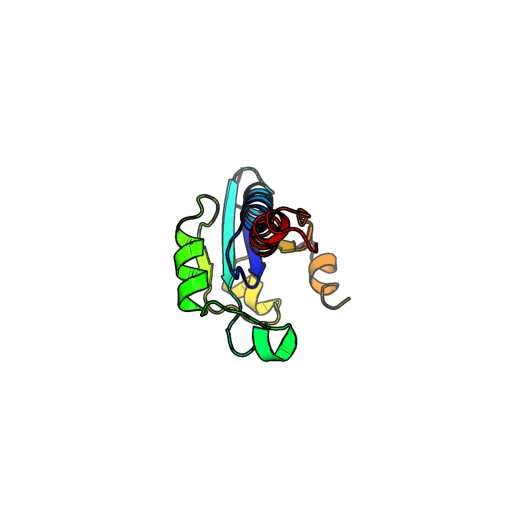 . ASP A 1 168 ? -18.285 1.953 -6.389 1.00 20.87 763 ASP A C 1
ATOM 993 O O . ASP A 1 168 ? -17.891 2.821 -5.597 1.00 19.93 763 ASP A O 1
ATOM 998 N N . LEU A 1 169 ? -19.341 2.148 -7.179 1.00 18.10 764 LEU A N 1
ATOM 999 C CA . LEU A 1 169 ? -20.095 3.392 -7.094 1.00 18.74 764 LEU A CA 1
ATOM 1000 C C . LEU A 1 169 ? -20.804 3.509 -5.750 1.00 19.38 764 LEU A C 1
ATOM 1001 O O . LEU A 1 169 ? -20.850 4.590 -5.154 1.00 18.16 764 LEU A O 1
ATOM 1006 N N . ILE A 1 170 ? -21.371 2.408 -5.262 1.00 18.86 765 ILE A N 1
ATOM 1007 C CA . ILE A 1 170 ? -22.025 2.438 -3.954 1.00 16.85 765 ILE A CA 1
ATOM 1008 C C . ILE A 1 170 ? -21.021 2.723 -2.843 1.00 19.79 765 ILE A C 1
ATOM 1009 O O . ILE A 1 170 ? -21.312 3.484 -1.915 1.00 18.72 765 ILE A O 1
ATOM 1014 N N . VAL A 1 171 ? -19.830 2.121 -2.911 1.00 19.01 766 VAL A N 1
ATOM 1015 C CA . VAL A 1 171 ? -18.794 2.451 -1.935 1.00 18.61 766 VAL A CA 1
ATOM 1016 C C . VAL A 1 171 ? -18.522 3.950 -1.953 1.00 20.16 766 VAL A C 1
ATOM 1017 O O . VAL A 1 171 ? -18.331 4.574 -0.905 1.00 21.10 766 VAL A O 1
ATOM 1021 N N . ARG A 1 172 ? -18.464 4.541 -3.156 1.00 19.41 767 ARG A N 1
ATOM 1022 C CA A ARG A 1 172 ? -18.266 5.985 -3.230 0.81 19.87 767 ARG A CA 1
ATOM 1023 C CA B ARG A 1 172 ? -18.328 5.990 -3.331 0.19 20.35 767 ARG A CA 1
ATOM 1024 C C . ARG A 1 172 ? -19.392 6.744 -2.540 1.00 19.75 767 ARG A C 1
ATOM 1025 O O . ARG A 1 172 ? -19.121 7.743 -1.855 1.00 23.11 767 ARG A O 1
ATOM 1040 N N . ILE A 1 173 ? -20.646 6.298 -2.685 1.00 20.02 768 ILE A N 1
ATOM 1041 C CA . ILE A 1 173 ? -21.766 6.931 -1.991 1.00 20.64 768 ILE A CA 1
ATOM 1042 C C . ILE A 1 173 ? -21.557 6.864 -0.485 1.00 20.74 768 ILE A C 1
ATOM 1043 O O . ILE A 1 173 ? -21.727 7.859 0.237 1.00 20.86 768 ILE A O 1
ATOM 1048 N N . LEU A 1 174 ? -21.192 5.682 0.007 1.00 19.38 769 LEU A N 1
ATOM 1049 C CA . LEU A 1 174 ? -21.061 5.473 1.441 1.00 17.96 769 LEU A CA 1
ATOM 1050 C C . LEU A 1 174 ? -19.959 6.342 2.033 1.00 21.32 769 LEU A C 1
ATOM 1051 O O . LEU A 1 174 ? -20.014 6.689 3.220 1.00 20.98 769 LEU A O 1
ATOM 1056 N N . LYS A 1 175 ? -18.952 6.701 1.232 1.00 21.57 770 LYS A N 1
ATOM 1057 C CA . LYS A 1 175 ? -17.844 7.481 1.770 1.00 22.88 770 LYS A CA 1
ATOM 1058 C C . LYS A 1 175 ? -18.262 8.886 2.174 1.00 23.48 770 LYS A C 1
ATOM 1059 O O . LYS A 1 175 ? -17.516 9.554 2.897 1.00 27.41 770 LYS A O 1
ATOM 1065 N N . ASN A 1 176 ? -19.428 9.354 1.732 1.00 23.48 771 ASN A N 1
ATOM 1066 C CA . ASN A 1 176 ? -19.910 10.652 2.180 1.00 24.52 771 ASN A CA 1
ATOM 1067 C C . ASN A 1 176 ? -20.297 10.661 3.648 1.00 23.36 771 ASN A C 1
ATOM 1068 O O . ASN A 1 176 ? -20.594 11.732 4.185 1.00 24.82 771 ASN A O 1
ATOM 1073 N N . TYR A 1 177 ? -20.356 9.499 4.291 1.00 20.34 772 TYR A N 1
ATOM 1074 C CA . TYR A 1 177 ? -20.799 9.375 5.678 1.00 19.97 772 TYR A CA 1
ATOM 1075 C C . TYR A 1 177 ? -19.597 8.995 6.530 1.00 24.19 772 TYR A C 1
ATOM 1076 O O . TYR A 1 177 ? -19.108 7.862 6.462 1.00 24.69 772 TYR A O 1
ATOM 1085 N N . GLU A 1 178 ? -19.123 9.946 7.327 1.00 23.45 773 GLU A N 1
ATOM 1086 C CA . GLU A 1 178 ? -17.871 9.748 8.033 1.00 24.41 773 GLU A CA 1
ATOM 1087 C C . GLU A 1 178 ? -18.082 8.765 9.171 1.00 23.49 773 GLU A C 1
ATOM 1088 O O . GLU A 1 178 ? -19.163 8.695 9.764 1.00 24.36 773 GLU A O 1
ATOM 1094 N N . ASP A 1 179 ? -17.037 7.989 9.464 1.00 21.64 774 ASP A N 1
ATOM 1095 C CA . ASP A 1 179 ? -17.102 7.077 10.608 1.00 21.01 774 ASP A CA 1
ATOM 1096 C C . ASP A 1 179 ? -17.434 7.822 11.897 1.00 23.64 774 ASP A C 1
ATOM 1097 O O . ASP A 1 179 ? -18.133 7.288 12.768 1.00 23.85 774 ASP A O 1
ATOM 1102 N N . TYR A 1 180 ? -16.894 9.027 12.065 1.00 23.75 775 TYR A N 1
ATOM 1103 C CA . TYR A 1 180 ? -17.051 9.790 13.300 1.00 24.46 775 TYR A CA 1
ATOM 1104 C C . TYR A 1 180 ? -17.440 11.214 12.978 1.00 25.44 775 TYR A C 1
ATOM 1105 O O . TYR A 1 180 ? -18.214 11.825 13.713 1.00 25.76 775 TYR A O 1
#

GO terms:
  GO:0042802 identical protein binding (F, IPI)

Radius of gyration: 16.23 Å; Cα contacts (8 Å, |Δi|>4): 205; chains: 1; bounding box: 30×39×58 Å

Organism: Plasmodium falciparum (isolate 3D7) (NCBI:txid36329)

Foldseek 3Di:
DDEAEEEEEDAQAQPWPQNLQQLVCRLVVDPHYAYEYAHAAQVCCCVPPRDGDDHLVVSVVVVVPRPSHRHYHGHDDPDDDPVNCVVVVHQAYEDCVSCVVRVVVVRYHYTHGDPQTGPVSVVVVVCVVPDPD

Solvent-accessible surface area: 8871 Å² total; per-residue (Å²): 106,178,72,21,26,0,0,10,56,20,22,16,22,70,25,37,99,5,35,61,91,37,3,53,57,0,47,119,44,65,146,59,13,29,0,5,0,0,0,9,20,36,123,61,1,107,136,120,138,30,185,13,104,48,68,35,135,84,0,28,96,53,0,130,133,22,196,55,22,69,90,48,24,46,74,4,54,74,98,23,55,77,127,16,8,128,150,73,152,6,52,56,4,8,35,78,118,131,82,23,63,2,104,200,58,49,62,46,68,59,8,110,160,50,142,58,40,27,35,74,48,86,85,71,157,98,111,152,118,166,152,135,252